Protein AF-A0A966WDG7-F1 (afdb_monomer)

Sequence (175 aa):
HDDSVSDNIDDYAPSAARRGRVWDRLAKFVGEGRDFVVLLAHDARIGAANDDNPPFVQFAWRDDLRLQIETQGDHYRDAPYSAHQHRLLRQMGFAAPFEAGDEFSNWTLFREGEACEPRSAARCMIDALWWVHNVNFHPRPFASSLGVAYWHYEWRVSSSRMSLEDRLRHRSLSN

Structure (mmCIF, N/CA/C/O backbone):
data_AF-A0A966WDG7-F1
#
_entry.id   AF-A0A966WDG7-F1
#
loop_
_atom_site.group_PDB
_atom_site.id
_atom_site.type_symbol
_atom_site.label_atom_id
_atom_site.label_alt_id
_atom_site.label_comp_id
_atom_site.label_asym_id
_atom_site.label_entity_id
_atom_site.label_seq_id
_atom_site.pdbx_PDB_ins_code
_atom_site.Cartn_x
_atom_site.Cartn_y
_atom_site.Cartn_z
_atom_site.occupancy
_atom_site.B_iso_or_equiv
_atom_site.auth_seq_id
_atom_site.auth_comp_id
_atom_site.auth_asym_id
_atom_site.auth_atom_id
_atom_site.pdbx_PDB_model_num
ATOM 1 N N . HIS A 1 1 ? -24.145 12.842 -13.790 1.00 30.23 1 HIS A N 1
ATOM 2 C CA . HIS A 1 1 ? -23.859 12.769 -12.347 1.00 30.23 1 HIS A CA 1
ATOM 3 C C . HIS A 1 1 ? -22.407 12.341 -12.263 1.00 30.23 1 HIS A C 1
ATOM 5 O O . HIS A 1 1 ? -22.112 11.251 -12.727 1.00 30.23 1 HIS A O 1
ATOM 11 N N . ASP A 1 2 ? -21.565 13.289 -11.850 1.00 32.81 2 ASP A N 1
ATOM 12 C CA . ASP A 1 2 ? -20.107 13.267 -11.655 1.00 32.81 2 ASP A CA 1
ATOM 13 C C . ASP A 1 2 ? -19.215 12.539 -12.668 1.00 32.81 2 ASP A C 1
ATOM 15 O O . ASP A 1 2 ? -18.860 11.373 -12.515 1.00 32.81 2 ASP A O 1
ATOM 19 N N . ASP A 1 3 ? -18.742 13.328 -13.637 1.00 35.03 3 ASP A N 1
ATOM 20 C CA . ASP A 1 3 ? -17.432 13.156 -14.260 1.00 35.03 3 ASP A CA 1
ATOM 21 C C . ASP A 1 3 ? -16.346 13.359 -13.189 1.00 35.03 3 ASP A C 1
ATOM 23 O O . ASP A 1 3 ? -15.956 14.486 -12.869 1.00 35.03 3 ASP A O 1
ATOM 27 N N . SER A 1 4 ? -15.844 12.271 -12.602 1.00 34.09 4 SER A N 1
ATOM 28 C CA . SER A 1 4 ? -14.642 12.332 -11.772 1.00 34.09 4 SER A CA 1
ATOM 29 C C . SER A 1 4 ? -13.425 12.523 -12.678 1.00 34.09 4 SER A C 1
ATOM 31 O O . SER A 1 4 ? -12.840 11.560 -13.177 1.00 34.09 4 SER A O 1
ATOM 33 N N . VAL A 1 5 ? -13.063 13.784 -12.907 1.00 37.00 5 VAL A N 1
ATOM 34 C CA . VAL A 1 5 ? -11.822 14.194 -13.571 1.00 37.00 5 VAL A CA 1
ATOM 35 C C . VAL A 1 5 ? -10.639 13.552 -12.837 1.00 37.00 5 VAL A C 1
ATOM 37 O O . VAL A 1 5 ? -10.320 13.900 -11.699 1.00 37.00 5 VAL A O 1
ATOM 40 N N . SER A 1 6 ? -10.004 12.570 -13.481 1.00 42.88 6 SER A N 1
ATOM 41 C CA . SER A 1 6 ? -8.755 11.971 -13.024 1.00 42.88 6 SER A CA 1
ATOM 42 C C . SER A 1 6 ? -7.620 12.970 -13.251 1.00 42.88 6 SER A C 1
ATOM 44 O O . SER A 1 6 ? -7.011 13.018 -14.322 1.00 42.88 6 SER A O 1
ATOM 46 N N . ASP A 1 7 ? -7.342 13.795 -12.250 1.00 39.53 7 ASP A N 1
ATOM 47 C CA . ASP A 1 7 ? -6.218 14.724 -12.295 1.00 39.53 7 ASP A CA 1
ATOM 48 C C . ASP A 1 7 ? -4.882 13.955 -12.198 1.00 39.53 7 ASP A C 1
ATOM 50 O O . ASP A 1 7 ? -4.388 13.625 -11.115 1.00 39.53 7 ASP A O 1
ATOM 54 N N . ASN A 1 8 ? -4.293 13.672 -13.368 1.00 49.72 8 ASN A N 1
ATOM 55 C CA . ASN A 1 8 ? -2.932 13.156 -13.596 1.00 49.72 8 ASN A CA 1
ATOM 56 C C . ASN A 1 8 ? -1.862 14.206 -13.206 1.00 49.72 8 ASN A C 1
ATOM 58 O O . ASN A 1 8 ? -1.057 14.650 -14.020 1.00 49.72 8 ASN A O 1
ATOM 62 N N . ILE A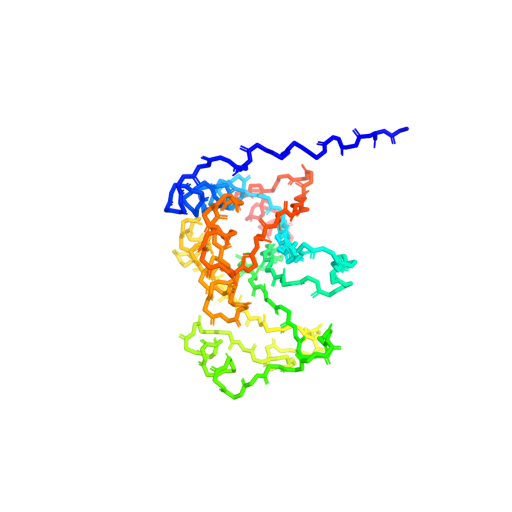 1 9 ? -1.829 14.630 -11.940 1.00 48.75 9 ILE A N 1
ATOM 63 C CA . ILE A 1 9 ? -0.884 15.658 -11.446 1.00 48.75 9 ILE A CA 1
ATOM 64 C C . ILE A 1 9 ? 0.565 15.120 -11.322 1.00 48.75 9 ILE A C 1
ATOM 66 O O . ILE A 1 9 ? 1.509 15.870 -11.077 1.00 48.75 9 ILE A O 1
ATOM 70 N N . ASP A 1 10 ? 0.790 13.820 -11.524 1.00 53.97 10 ASP A N 1
ATOM 71 C CA . ASP A 1 10 ? 2.050 13.156 -11.169 1.00 53.97 10 ASP A CA 1
ATOM 72 C C . ASP A 1 10 ? 3.072 12.959 -12.306 1.00 53.97 10 ASP A C 1
ATOM 74 O O . ASP A 1 10 ? 4.167 12.450 -12.044 1.00 53.97 10 ASP A O 1
ATOM 78 N N . ASP A 1 11 ? 2.773 13.392 -13.534 1.00 53.44 11 ASP A N 1
ATOM 79 C CA . ASP A 1 11 ? 3.501 12.969 -14.745 1.00 53.44 11 ASP A CA 1
ATOM 80 C C . ASP A 1 11 ? 4.952 13.493 -14.884 1.00 53.44 11 ASP A C 1
ATOM 82 O O . ASP A 1 11 ? 5.719 12.961 -15.692 1.00 53.44 11 ASP A O 1
ATOM 86 N N . TYR A 1 12 ? 5.379 14.476 -14.075 1.00 51.81 12 TYR A N 1
ATOM 87 C CA . TYR A 1 12 ? 6.640 15.210 -14.307 1.00 51.81 12 TYR A CA 1
ATOM 88 C C . TYR A 1 12 ? 7.676 15.217 -13.171 1.00 51.81 12 TYR A C 1
ATOM 90 O O . TYR A 1 12 ? 8.738 15.820 -13.324 1.00 51.81 12 TYR A O 1
ATOM 98 N N . ALA A 1 13 ? 7.441 14.561 -12.032 1.00 59.94 13 ALA A N 1
ATOM 99 C CA . ALA A 1 13 ? 8.398 14.654 -10.922 1.00 59.94 13 ALA A CA 1
ATOM 100 C C . ALA A 1 13 ? 9.503 13.584 -10.943 1.00 59.94 13 ALA A C 1
ATOM 102 O O . ALA A 1 13 ? 9.249 12.452 -11.358 1.00 59.94 13 ALA A O 1
ATOM 103 N N . PRO A 1 14 ? 10.695 13.876 -10.379 1.00 68.94 14 PRO A N 1
ATOM 104 C CA . PRO A 1 14 ? 11.721 12.867 -10.133 1.00 68.94 14 PRO A CA 1
ATOM 105 C C . PRO A 1 14 ? 11.174 11.675 -9.341 1.00 68.94 14 PRO A C 1
ATOM 107 O O . PRO A 1 14 ? 10.319 11.840 -8.470 1.00 68.94 14 PRO A O 1
ATOM 110 N N . SER A 1 15 ? 11.714 10.479 -9.585 1.00 76.12 15 SER A N 1
ATOM 111 C CA . SER A 1 15 ? 11.162 9.235 -9.030 1.00 76.12 15 SER A CA 1
ATOM 112 C C . SER A 1 15 ? 11.059 9.219 -7.499 1.00 76.12 15 SER A C 1
ATOM 114 O O . SER A 1 15 ? 10.043 8.792 -6.953 1.00 76.12 15 SER A O 1
ATOM 116 N N . ALA A 1 16 ? 12.068 9.750 -6.799 1.00 78.81 16 ALA A N 1
ATOM 117 C CA . ALA A 1 16 ? 12.044 9.862 -5.340 1.00 78.81 16 ALA A CA 1
ATOM 118 C C . ALA A 1 16 ? 10.946 10.820 -4.847 1.00 78.81 16 ALA A C 1
ATOM 120 O O . ALA A 1 16 ? 10.244 10.504 -3.891 1.00 78.81 16 ALA A O 1
ATOM 121 N N . ALA A 1 17 ? 10.757 11.953 -5.530 1.00 84.25 17 ALA A N 1
ATOM 122 C CA . ALA A 1 17 ? 9.718 12.924 -5.202 1.00 84.25 17 ALA A CA 1
ATOM 123 C C . ALA A 1 17 ? 8.315 12.376 -5.499 1.00 84.25 17 ALA A C 1
ATOM 125 O O . ALA A 1 17 ? 7.398 12.579 -4.708 1.00 84.25 17 ALA A O 1
ATOM 126 N N . ARG A 1 18 ? 8.149 11.639 -6.606 1.00 84.19 18 ARG A N 1
ATOM 127 C CA . ARG A 1 18 ? 6.886 10.972 -6.952 1.00 84.19 18 ARG A CA 1
ATOM 128 C C . ARG A 1 18 ? 6.520 9.917 -5.912 1.00 84.19 18 ARG A C 1
ATOM 130 O O . ARG A 1 18 ? 5.418 9.956 -5.375 1.00 84.19 18 ARG A O 1
ATOM 137 N N . ARG A 1 19 ? 7.467 9.047 -5.545 1.00 88.38 19 ARG A N 1
ATOM 138 C CA . ARG A 1 19 ? 7.278 8.080 -4.451 1.00 88.38 19 ARG A CA 1
ATOM 139 C C . ARG A 1 19 ? 6.946 8.777 -3.128 1.00 88.38 19 ARG A C 1
ATOM 141 O O . ARG A 1 19 ? 6.051 8.327 -2.422 1.00 88.38 19 ARG A O 1
ATOM 148 N N . GLY A 1 20 ? 7.635 9.879 -2.818 1.00 90.00 20 GLY A N 1
ATOM 149 C CA . GLY A 1 20 ? 7.367 10.706 -1.639 1.00 90.00 20 GLY A CA 1
ATO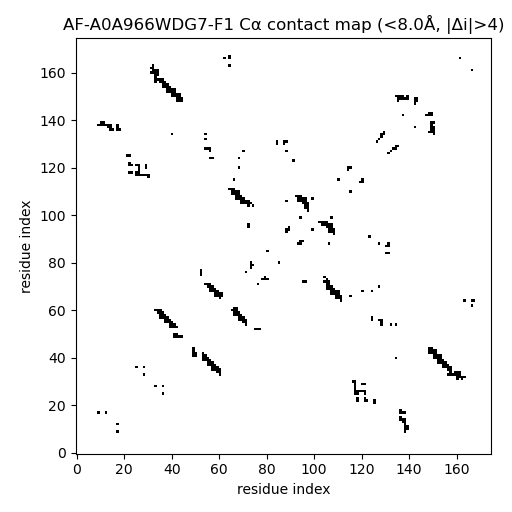M 150 C C . GLY A 1 20 ? 5.927 11.218 -1.595 1.00 90.00 20 GLY A C 1
ATOM 151 O O . GLY A 1 20 ? 5.263 11.047 -0.582 1.00 90.00 20 GLY A O 1
ATOM 152 N N . ARG A 1 21 ? 5.395 11.727 -2.713 1.00 91.12 21 ARG A N 1
ATOM 153 C CA . ARG A 1 21 ? 4.000 12.195 -2.784 1.00 91.12 21 ARG A CA 1
ATOM 154 C C . ARG A 1 21 ? 2.970 11.087 -2.593 1.00 91.12 21 ARG A C 1
ATOM 156 O O . ARG A 1 21 ? 1.996 11.304 -1.877 1.00 91.12 21 ARG A O 1
ATOM 163 N N . VAL A 1 22 ? 3.164 9.916 -3.207 1.00 92.50 22 VAL A N 1
ATOM 164 C CA . VAL A 1 22 ? 2.252 8.770 -3.009 1.00 92.50 22 VAL A CA 1
ATOM 165 C C . VAL A 1 22 ? 2.273 8.339 -1.540 1.00 92.50 22 VAL A C 1
ATOM 167 O O . VAL A 1 22 ? 1.217 8.129 -0.944 1.00 92.50 22 VAL A O 1
ATOM 170 N N . TRP A 1 23 ? 3.462 8.280 -0.933 1.00 94.50 23 TRP A N 1
ATOM 171 C CA . TRP A 1 23 ? 3.625 7.961 0.484 1.00 94.50 23 TRP A CA 1
ATOM 172 C C . TRP A 1 23 ? 2.947 8.986 1.403 1.00 94.50 23 TRP A C 1
ATOM 174 O O . TRP A 1 23 ? 2.138 8.600 2.246 1.00 94.50 23 TRP A O 1
ATOM 184 N N . ASP A 1 24 ? 3.206 10.281 1.206 1.00 95.12 24 ASP A N 1
ATOM 185 C CA . ASP A 1 24 ? 2.601 11.357 1.999 1.00 95.12 24 ASP A CA 1
ATOM 186 C C . ASP A 1 24 ? 1.071 11.368 1.859 1.00 95.12 24 ASP A C 1
ATOM 188 O O . ASP A 1 24 ? 0.353 11.596 2.834 1.00 95.12 24 ASP A O 1
ATOM 192 N N . ARG A 1 25 ? 0.548 11.070 0.662 1.00 95.12 25 ARG A N 1
ATOM 193 C CA . ARG A 1 25 ? -0.896 10.987 0.408 1.00 95.12 25 ARG A CA 1
ATOM 194 C C . ARG A 1 25 ? -1.545 9.803 1.126 1.00 95.12 25 ARG A C 1
ATOM 196 O O . ARG A 1 25 ? -2.603 9.981 1.726 1.00 95.12 25 ARG A O 1
ATOM 203 N N . LEU A 1 26 ? -0.914 8.628 1.113 1.00 94.56 26 LEU A N 1
ATOM 204 C CA . LEU A 1 26 ? -1.375 7.469 1.889 1.00 94.56 26 LEU A CA 1
ATOM 205 C C . LEU A 1 26 ? -1.373 7.770 3.389 1.00 94.56 26 LEU A C 1
ATOM 207 O O . LEU A 1 26 ? -2.384 7.559 4.057 1.00 94.56 26 LEU A O 1
ATOM 211 N N . ALA A 1 27 ? -0.271 8.327 3.902 1.00 94.88 27 ALA A N 1
ATOM 212 C CA . ALA A 1 27 ? -0.149 8.681 5.313 1.00 94.88 27 ALA A CA 1
ATOM 213 C C . ALA A 1 27 ? -1.216 9.708 5.715 1.00 94.88 27 ALA A C 1
ATOM 215 O O . ALA A 1 27 ? -1.852 9.575 6.758 1.00 94.88 27 ALA A O 1
ATOM 216 N N . LYS A 1 28 ? -1.490 10.695 4.856 1.00 93.81 28 LYS A N 1
ATOM 217 C CA . LYS A 1 28 ? -2.577 11.651 5.076 1.00 93.81 28 LYS A CA 1
ATOM 218 C C . LYS A 1 28 ? -3.928 10.952 5.235 1.00 93.81 28 LYS A C 1
ATOM 220 O O . LYS A 1 28 ? -4.650 11.274 6.170 1.00 93.81 28 LYS A O 1
ATOM 225 N N . PHE A 1 29 ? -4.283 10.006 4.365 1.00 92.62 29 PHE A N 1
ATOM 226 C CA . PHE A 1 29 ? -5.586 9.340 4.460 1.00 92.62 29 PHE A CA 1
ATOM 227 C C . PHE A 1 29 ? -5.738 8.469 5.709 1.00 92.62 29 PHE A C 1
ATOM 229 O O . PHE A 1 29 ? -6.812 8.467 6.309 1.00 92.62 29 PHE A O 1
ATOM 236 N N . VAL A 1 30 ? -4.673 7.786 6.135 1.00 90.56 30 VAL A N 1
ATOM 237 C CA . VAL A 1 30 ? -4.681 7.058 7.413 1.00 90.56 30 VAL A CA 1
ATOM 238 C C . VAL A 1 30 ? -4.849 8.042 8.576 1.00 90.56 30 VAL A C 1
ATOM 240 O O . VAL A 1 30 ? -5.719 7.847 9.422 1.00 90.56 30 VAL A O 1
ATOM 243 N N . GLY A 1 31 ? -4.084 9.140 8.584 1.00 89.62 31 GLY A N 1
ATOM 244 C CA . GLY A 1 31 ? -4.157 10.173 9.625 1.00 89.62 31 GLY A CA 1
ATOM 245 C C . GLY A 1 31 ? -5.492 10.928 9.681 1.00 89.62 31 GLY A C 1
ATOM 246 O O . GLY A 1 31 ? -5.896 11.371 10.750 1.00 89.62 31 GLY A O 1
ATOM 247 N N . GLU A 1 32 ? -6.204 11.045 8.557 1.00 88.69 32 GLU A N 1
ATOM 248 C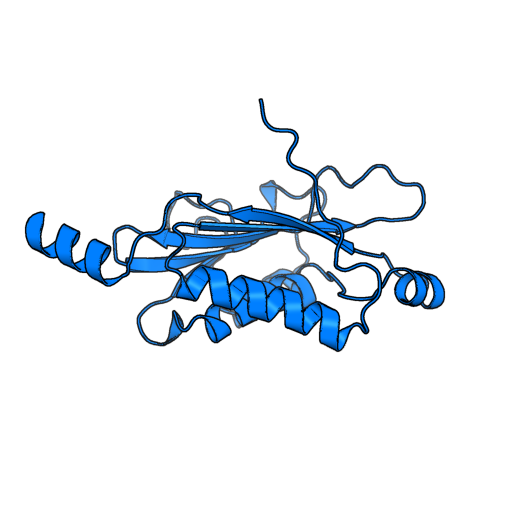 CA . GLU A 1 32 ? -7.567 11.597 8.491 1.00 88.69 32 GLU A CA 1
ATOM 249 C C . GLU A 1 32 ? -8.645 10.640 9.038 1.00 88.69 32 GLU A C 1
ATOM 251 O O . GLU A 1 32 ? -9.802 11.050 9.147 1.00 88.69 32 GLU A O 1
ATOM 256 N N . GLY A 1 33 ? -8.309 9.379 9.336 1.00 86.50 33 GLY A N 1
ATOM 257 C CA . GLY A 1 33 ? -9.284 8.372 9.761 1.00 86.50 33 GLY A CA 1
ATOM 258 C C . GLY A 1 33 ? -10.232 7.946 8.637 1.00 86.50 33 GLY A C 1
ATOM 259 O O . GLY A 1 33 ? -11.424 7.759 8.867 1.00 86.50 33 GLY A O 1
ATOM 260 N N . ARG A 1 34 ? -9.745 7.843 7.391 1.00 90.06 34 ARG A N 1
ATOM 261 C CA . ARG A 1 34 ? -10.536 7.258 6.292 1.00 90.06 34 ARG A CA 1
ATOM 262 C C . ARG A 1 34 ? -10.807 5.791 6.581 1.00 90.06 34 ARG A C 1
ATOM 264 O O . ARG A 1 34 ? -9.883 5.087 6.963 1.00 90.06 34 ARG A O 1
ATOM 271 N N . ASP A 1 35 ? -12.033 5.330 6.362 1.00 88.81 35 ASP A N 1
ATOM 272 C CA . ASP A 1 35 ? -12.414 3.936 6.614 1.00 88.81 35 ASP A CA 1
ATOM 273 C C . ASP A 1 35 ? -11.642 2.965 5.729 1.00 88.81 35 ASP A C 1
ATOM 275 O O . ASP A 1 35 ? -11.257 1.895 6.196 1.00 88.81 35 ASP A O 1
ATOM 279 N N . PHE A 1 36 ? -11.384 3.360 4.479 1.00 92.31 36 PHE A N 1
ATOM 280 C CA . PHE A 1 36 ? -10.516 2.618 3.577 1.00 92.31 36 PHE A CA 1
ATOM 281 C C . PHE A 1 36 ? -9.831 3.517 2.546 1.00 92.31 36 PHE A C 1
ATOM 283 O O . PHE A 1 36 ? -10.331 4.586 2.167 1.00 92.31 36 PHE A O 1
ATOM 290 N N . VAL A 1 37 ? -8.705 3.018 2.036 1.00 95.25 37 VAL A N 1
ATOM 291 C CA . VAL A 1 37 ? -8.074 3.481 0.796 1.00 95.25 37 VAL A CA 1
ATOM 292 C C . VAL A 1 37 ? -7.613 2.280 -0.003 1.00 95.25 37 VAL A C 1
ATOM 294 O O . VAL A 1 37 ? -6.897 1.431 0.514 1.00 95.25 37 VAL A O 1
ATOM 297 N N . VAL A 1 38 ? -7.951 2.283 -1.283 1.00 95.88 38 VAL A N 1
ATOM 298 C CA . VAL A 1 38 ? -7.465 1.372 -2.316 1.00 95.88 38 VAL A CA 1
ATOM 299 C C . VAL A 1 38 ? -6.578 2.177 -3.258 1.00 95.88 38 VAL A C 1
ATOM 301 O O . VAL A 1 38 ? -7.007 3.202 -3.797 1.00 95.88 38 VAL A O 1
ATOM 304 N N . LEU A 1 39 ? -5.350 1.710 -3.459 1.00 95.69 39 LEU A N 1
ATOM 305 C CA . LEU A 1 39 ? -4.431 2.212 -4.472 1.00 95.69 39 LEU A CA 1
ATOM 306 C C . LEU A 1 39 ? -4.207 1.117 -5.514 1.00 95.69 39 LEU A C 1
ATOM 308 O O . LEU A 1 39 ? -3.672 0.050 -5.204 1.00 95.69 39 LEU A O 1
ATOM 312 N N . LEU A 1 40 ? -4.611 1.412 -6.744 1.00 93.50 40 LEU A N 1
ATOM 313 C CA . LEU A 1 40 ? -4.387 0.580 -7.919 1.00 93.50 40 LEU A CA 1
ATOM 314 C C . LEU A 1 40 ? -3.262 1.210 -8.737 1.00 93.50 40 LEU A C 1
ATOM 316 O O . LEU A 1 40 ? -3.273 2.418 -8.987 1.00 93.50 40 LEU A O 1
ATOM 320 N N . ALA A 1 41 ? -2.285 0.408 -9.135 1.00 91.44 41 ALA A N 1
ATOM 321 C CA . ALA A 1 41 ? -1.196 0.825 -10.000 1.00 91.44 41 ALA A CA 1
ATOM 322 C C . ALA A 1 41 ? -1.334 0.108 -11.342 1.00 91.44 41 ALA A C 1
ATOM 324 O O . ALA A 1 41 ? -1.349 -1.114 -11.396 1.00 91.44 41 ALA A O 1
ATOM 325 N N . HIS A 1 42 ? -1.419 0.877 -12.420 1.00 88.88 42 HIS A N 1
ATOM 326 C CA . HIS A 1 42 ? -1.622 0.380 -13.778 1.00 88.88 42 HIS A CA 1
ATOM 327 C C . HIS A 1 42 ? -0.321 0.497 -14.572 1.00 88.88 42 HIS A C 1
ATOM 329 O O . HIS A 1 42 ? 0.255 1.588 -14.635 1.00 88.88 42 HIS A O 1
ATOM 335 N N . ASP A 1 43 ? 0.138 -0.607 -15.166 1.00 85.50 43 ASP A N 1
ATOM 336 C CA . ASP A 1 43 ? 1.284 -0.619 -16.085 1.00 85.50 43 ASP A CA 1
ATOM 337 C C . ASP A 1 43 ? 0.848 -0.013 -17.429 1.00 85.50 43 ASP A C 1
ATOM 339 O O . ASP A 1 43 ? 0.119 -0.635 -18.201 1.00 85.50 43 ASP A O 1
ATOM 343 N N . ALA A 1 44 ? 1.299 1.207 -17.728 1.00 75.12 44 ALA A N 1
ATOM 344 C CA . ALA A 1 44 ? 1.150 1.807 -19.047 1.00 75.12 44 ALA A CA 1
ATOM 345 C C . ALA A 1 44 ? 2.345 1.432 -19.925 1.00 75.12 44 ALA A C 1
ATOM 347 O O . ALA A 1 44 ? 3.259 2.232 -20.175 1.00 75.12 44 ALA A O 1
ATOM 348 N N . ARG A 1 45 ? 2.320 0.207 -20.453 1.00 68.12 45 ARG A N 1
ATOM 349 C CA . ARG A 1 45 ? 3.155 -0.140 -21.608 1.00 68.12 45 ARG A CA 1
ATOM 350 C C . ARG A 1 45 ? 2.644 0.628 -22.817 1.00 68.12 45 ARG A C 1
ATOM 352 O O . ARG A 1 45 ? 1.450 0.647 -23.104 1.00 68.12 45 ARG A O 1
ATOM 359 N N . ILE A 1 46 ? 3.554 1.249 -23.561 1.00 50.47 46 ILE A N 1
ATOM 360 C CA . ILE A 1 46 ? 3.213 1.930 -24.812 1.00 50.47 46 ILE A CA 1
ATOM 361 C C . ILE A 1 46 ? 2.669 0.875 -25.794 1.00 50.47 46 ILE A C 1
ATOM 363 O O . ILE A 1 46 ? 3.442 0.093 -26.340 1.00 50.47 46 ILE A O 1
ATOM 367 N N . GLY A 1 47 ? 1.348 0.851 -26.002 1.00 46.66 47 GLY A N 1
ATOM 368 C CA . GLY A 1 47 ? 0.680 0.011 -27.006 1.00 46.66 47 GLY A CA 1
ATOM 369 C C . GLY A 1 47 ? -0.012 -1.264 -26.505 1.00 46.66 47 GLY A C 1
ATOM 370 O O . GLY A 1 47 ? -0.519 -2.007 -27.342 1.00 46.66 47 GLY A O 1
ATOM 371 N N . ALA A 1 48 ? -0.075 -1.525 -25.196 1.00 50.66 48 ALA A N 1
ATOM 372 C CA . ALA A 1 48 ? -0.933 -2.578 -24.643 1.00 50.66 48 ALA A CA 1
ATOM 373 C C . ALA A 1 48 ? -2.213 -1.954 -24.069 1.00 50.66 48 ALA A C 1
ATOM 375 O O . ALA A 1 48 ? -2.159 -0.862 -23.502 1.00 50.66 48 ALA A O 1
ATOM 376 N N . ALA A 1 49 ? -3.359 -2.627 -24.225 1.00 50.19 49 ALA A N 1
ATOM 377 C CA . ALA A 1 49 ? -4.528 -2.314 -23.409 1.00 50.19 49 ALA A CA 1
ATOM 378 C C . ALA A 1 49 ? -4.102 -2.402 -21.939 1.00 50.19 49 ALA A C 1
ATOM 380 O O . ALA A 1 49 ? -3.309 -3.285 -21.603 1.00 50.19 49 ALA A O 1
ATOM 381 N N . ASN A 1 50 ? -4.554 -1.454 -21.111 1.00 55.84 50 ASN A N 1
ATOM 382 C CA . ASN A 1 50 ? -4.311 -1.494 -19.671 1.00 55.84 50 ASN A CA 1
ATOM 383 C C . ASN A 1 50 ? -4.573 -2.920 -19.183 1.00 55.84 50 ASN A C 1
ATOM 385 O O . ASN A 1 50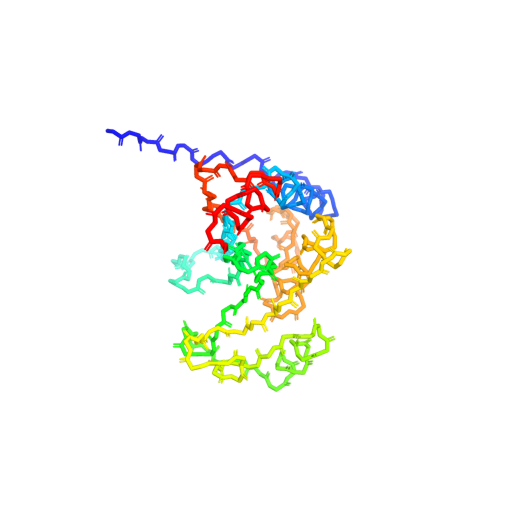 ? -5.603 -3.489 -19.534 1.00 55.84 50 ASN A O 1
ATOM 389 N N . ASP A 1 51 ? -3.616 -3.494 -18.457 1.00 60.22 51 ASP A N 1
ATOM 390 C CA . ASP A 1 51 ? -3.787 -4.809 -17.852 1.00 60.22 51 ASP A CA 1
ATOM 391 C C . ASP A 1 51 ? -5.102 -4.793 -17.055 1.00 60.22 51 ASP A C 1
ATOM 393 O O . ASP A 1 51 ? -5.293 -3.909 -16.212 1.00 60.22 51 ASP A O 1
ATOM 397 N N . ASP A 1 52 ? -6.018 -5.725 -17.341 1.00 68.12 52 ASP A N 1
ATOM 398 C CA . ASP A 1 52 ? -7.300 -5.836 -16.624 1.00 68.12 52 ASP A CA 1
ATOM 399 C C . ASP A 1 52 ? -7.073 -6.162 -15.134 1.00 68.12 52 ASP A C 1
ATOM 401 O O . ASP A 1 52 ? -7.998 -6.116 -14.316 1.00 68.12 52 ASP A O 1
ATOM 405 N N . ASN A 1 53 ? -5.823 -6.460 -14.772 1.00 77.38 53 ASN A N 1
ATOM 406 C CA . ASN A 1 53 ? -5.409 -6.950 -13.483 1.00 77.38 53 ASN A CA 1
ATOM 407 C C . ASN A 1 53 ? -4.316 -6.083 -12.814 1.00 77.38 53 ASN A C 1
ATOM 409 O O . ASN A 1 53 ? -3.160 -6.504 -12.679 1.00 77.38 53 ASN A O 1
ATOM 413 N N . PRO A 1 54 ? -4.638 -4.849 -12.379 1.00 87.56 54 PRO A N 1
ATOM 414 C CA . PRO A 1 54 ? -3.644 -3.936 -11.827 1.00 87.56 54 PRO A CA 1
ATOM 415 C C . PRO A 1 54 ? -3.100 -4.410 -10.469 1.00 87.56 54 PRO A C 1
ATOM 417 O O . PRO A 1 54 ? -3.874 -4.809 -9.591 1.00 87.56 54 PRO A O 1
ATOM 420 N N . PRO A 1 55 ? -1.786 -4.257 -10.213 1.00 91.69 55 PRO A N 1
ATOM 421 C CA . PRO A 1 55 ? -1.239 -4.275 -8.869 1.00 91.69 55 PRO A CA 1
ATOM 422 C C . PRO A 1 55 ? -2.008 -3.393 -7.898 1.00 91.69 55 PRO A C 1
ATOM 424 O O . PRO A 1 55 ? -2.331 -2.236 -8.169 1.00 91.69 55 PRO A O 1
ATOM 427 N N . PHE A 1 56 ? -2.254 -3.948 -6.722 1.00 92.31 56 PHE A N 1
ATOM 428 C CA . PHE A 1 56 ? -3.197 -3.387 -5.777 1.00 92.31 56 PHE A CA 1
ATOM 429 C C . PHE A 1 56 ? -2.690 -3.495 -4.340 1.00 92.31 56 PHE A C 1
ATOM 431 O O . PHE A 1 56 ? -2.194 -4.543 -3.908 1.00 92.31 56 PHE A O 1
ATOM 438 N N . VAL A 1 57 ? -2.881 -2.415 -3.584 1.00 96.69 57 VAL A N 1
ATOM 439 C CA . VAL A 1 57 ? -2.774 -2.388 -2.121 1.00 96.69 57 VAL A CA 1
ATOM 440 C C . VAL A 1 57 ? -3.942 -1.609 -1.522 1.00 96.69 57 VAL A C 1
ATOM 442 O O . VAL A 1 57 ? -4.355 -0.583 -2.068 1.00 96.69 57 VAL A O 1
ATOM 445 N N . GLN A 1 58 ? -4.441 -2.049 -0.369 1.00 95.62 58 GLN A N 1
ATOM 446 C CA . GLN A 1 58 ? -5.413 -1.288 0.416 1.00 95.62 58 GLN A CA 1
ATOM 447 C C . GLN A 1 58 ? -5.090 -1.258 1.896 1.00 95.62 58 GLN A C 1
ATOM 449 O O . GLN A 1 58 ? -4.376 -2.120 2.407 1.00 95.62 58 GLN A O 1
ATOM 454 N N . PHE A 1 59 ? -5.688 -0.290 2.583 1.00 95.00 59 PHE A N 1
ATOM 455 C CA . PHE A 1 59 ? -5.961 -0.416 4.003 1.00 95.00 59 PHE A CA 1
ATOM 456 C C . PHE A 1 59 ? -7.456 -0.245 4.276 1.00 95.00 59 PHE A C 1
ATOM 458 O O . PHE A 1 59 ? -8.137 0.495 3.563 1.00 95.00 59 PHE A O 1
ATOM 465 N N . ALA A 1 60 ? -7.929 -0.881 5.342 1.00 92.81 60 ALA A N 1
ATOM 466 C CA . ALA A 1 60 ? -9.249 -0.682 5.914 1.00 92.81 60 ALA A CA 1
ATOM 467 C C . ALA A 1 60 ? -9.177 -0.741 7.444 1.00 92.81 60 ALA A C 1
ATOM 469 O O . ALA A 1 60 ? -8.444 -1.550 8.018 1.00 92.81 60 ALA A O 1
ATOM 470 N N . TRP A 1 61 ? -9.943 0.107 8.123 1.00 89.56 61 TRP A N 1
ATOM 471 C CA . TRP A 1 61 ? -10.093 0.008 9.571 1.00 89.56 61 TRP A CA 1
ATOM 472 C C . TRP A 1 61 ? -11.209 -0.960 9.935 1.00 89.56 61 TRP A C 1
ATOM 474 O O . TRP A 1 61 ? -12.368 -0.756 9.559 1.00 89.56 61 TRP A O 1
ATOM 484 N N . ARG A 1 62 ? -10.885 -1.951 10.759 1.00 87.06 62 ARG A N 1
ATOM 485 C CA . ARG A 1 62 ? -11.861 -2.895 11.295 1.00 87.06 62 ARG A CA 1
ATOM 486 C C . ARG A 1 62 ? -12.644 -2.338 12.480 1.00 87.06 62 ARG A C 1
ATOM 488 O O . ARG A 1 62 ? -12.226 -1.385 13.142 1.00 87.06 62 ARG A O 1
ATOM 495 N N . ASP A 1 63 ? -13.771 -2.981 12.764 1.00 81.62 63 ASP A N 1
ATOM 496 C CA . ASP A 1 63 ? -14.650 -2.643 13.892 1.00 81.62 63 ASP A CA 1
ATOM 497 C C . ASP A 1 63 ? -13.953 -2.811 15.251 1.00 81.62 6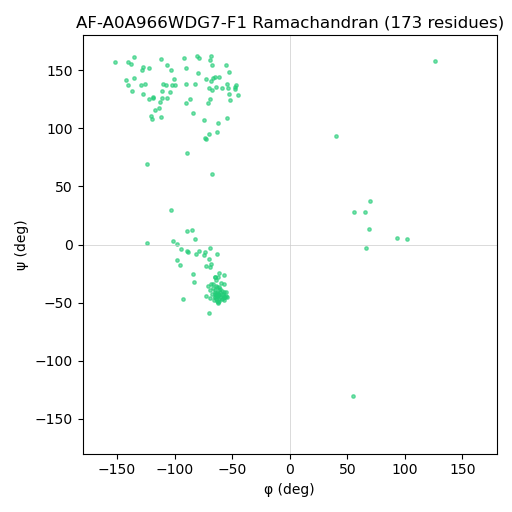3 ASP A C 1
ATOM 499 O O . ASP A 1 63 ? -14.243 -2.098 16.208 1.00 81.62 63 ASP A O 1
ATOM 503 N N . ASP A 1 64 ? -12.973 -3.713 15.329 1.00 82.12 64 ASP A N 1
ATOM 504 C CA . ASP A 1 64 ? -12.140 -3.953 16.511 1.00 82.12 64 ASP A CA 1
ATOM 505 C C . ASP A 1 64 ? -10.928 -3.007 16.620 1.00 82.12 64 ASP A C 1
ATOM 507 O O . ASP A 1 64 ? -10.067 -3.213 17.475 1.00 82.12 64 ASP A O 1
ATOM 511 N N . LEU A 1 65 ? -10.896 -1.941 15.808 1.00 79.12 65 LEU A N 1
ATOM 512 C CA . LEU A 1 65 ? -9.859 -0.898 15.759 1.00 79.12 65 LEU A CA 1
ATOM 513 C C . LEU A 1 65 ? -8.503 -1.355 15.222 1.00 79.12 65 LEU A C 1
ATOM 515 O O . LEU A 1 65 ? -7.518 -0.625 15.344 1.00 79.12 65 LEU A O 1
ATOM 519 N N . ARG A 1 66 ? -8.436 -2.532 14.603 1.00 89.44 66 ARG A N 1
ATOM 520 C CA . ARG A 1 66 ? -7.225 -2.977 13.915 1.00 89.44 66 ARG A CA 1
ATOM 521 C C . ARG A 1 66 ? -7.171 -2.377 12.518 1.00 89.44 66 ARG A C 1
ATOM 523 O O . ARG A 1 66 ? -8.178 -2.337 11.804 1.00 89.44 66 ARG A O 1
ATOM 530 N N . LEU A 1 67 ? -5.987 -1.931 12.114 1.00 92.31 67 LEU A N 1
ATOM 531 C CA . LEU A 1 67 ? -5.738 -1.523 10.738 1.00 92.31 67 LEU A CA 1
ATOM 532 C C . LEU A 1 67 ? -5.401 -2.771 9.920 1.00 92.31 67 LEU A C 1
ATOM 534 O O . LEU A 1 67 ? -4.365 -3.403 10.134 1.00 92.31 67 LEU A O 1
ATOM 538 N N . GLN A 1 68 ? -6.280 -3.121 8.992 1.00 94.25 68 GLN A N 1
ATOM 539 C CA . GLN A 1 68 ? -6.082 -4.196 8.030 1.00 94.25 68 GLN A CA 1
ATOM 540 C C . GLN A 1 68 ? -5.412 -3.617 6.787 1.00 94.25 68 GLN A C 1
ATOM 542 O O . GLN A 1 68 ? -5.947 -2.701 6.172 1.00 94.25 68 GLN A O 1
ATOM 547 N N . ILE A 1 69 ? -4.241 -4.130 6.421 1.00 96.25 69 ILE A N 1
ATOM 548 C CA . ILE A 1 69 ? -3.561 -3.824 5.162 1.00 96.25 69 ILE A CA 1
ATOM 549 C C . ILE A 1 69 ? -3.607 -5.078 4.305 1.00 96.25 69 ILE A C 1
ATOM 551 O O . ILE A 1 69 ? -3.250 -6.162 4.764 1.00 96.25 69 ILE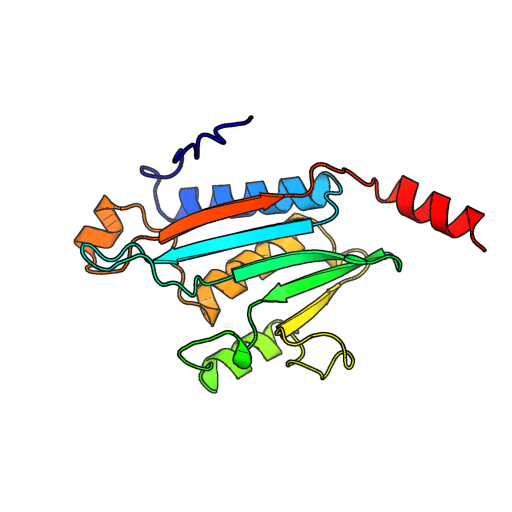 A O 1
ATOM 555 N N . GLU A 1 70 ? -4.001 -4.924 3.051 1.00 95.44 70 GLU A N 1
ATOM 556 C CA . GLU A 1 70 ? -4.064 -6.028 2.107 1.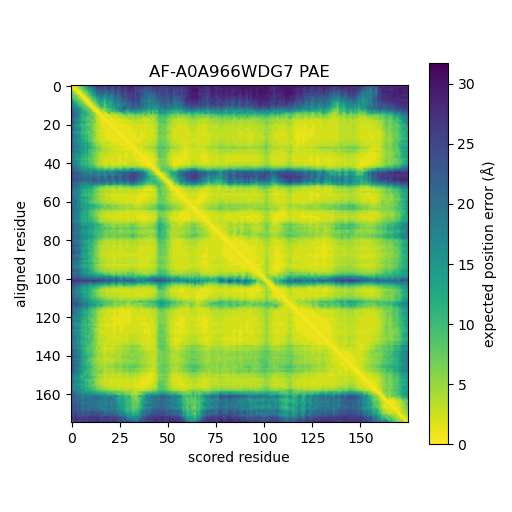00 95.44 70 GLU A CA 1
ATOM 557 C C . GLU A 1 70 ? -3.316 -5.714 0.827 1.00 95.44 70 GLU A C 1
ATOM 559 O O . GLU A 1 70 ? -3.207 -4.566 0.384 1.00 95.44 70 GLU A O 1
ATOM 564 N N . THR A 1 71 ? -2.854 -6.782 0.197 1.00 95.00 71 THR A N 1
ATOM 565 C CA . THR A 1 71 ? -2.429 -6.762 -1.189 1.00 95.00 71 THR A CA 1
ATOM 566 C C . THR A 1 71 ? -2.934 -8.007 -1.899 1.00 95.00 71 THR A C 1
ATOM 568 O O . THR A 1 71 ? -3.240 -9.022 -1.273 1.00 95.00 71 THR A O 1
ATOM 571 N N . GLN A 1 72 ? -3.073 -7.896 -3.214 1.00 90.06 72 GLN A N 1
ATOM 572 C CA . GLN A 1 72 ? -3.753 -8.872 -4.052 1.00 90.06 72 GLN A CA 1
ATOM 573 C C . GLN A 1 72 ? -3.325 -10.326 -3.777 1.00 90.06 72 GLN A C 1
ATOM 575 O O . GLN A 1 72 ? -2.131 -10.613 -3.677 1.00 90.06 72 GLN A O 1
ATOM 580 N N . GLY A 1 73 ? -4.298 -11.234 -3.666 1.00 87.31 73 GLY A N 1
ATOM 581 C CA . GLY A 1 73 ? -4.092 -12.686 -3.588 1.00 87.31 73 GLY A CA 1
ATOM 582 C C . GLY A 1 73 ? -3.814 -13.349 -4.939 1.00 87.31 73 GLY A C 1
ATOM 583 O O . GLY A 1 73 ? -4.146 -12.798 -5.985 1.00 87.31 73 GLY A O 1
ATOM 584 N N . ASP A 1 74 ? -3.235 -14.554 -4.916 1.00 86.56 74 ASP A N 1
ATOM 585 C CA . ASP A 1 74 ? -2.856 -15.308 -6.124 1.00 86.56 74 ASP A CA 1
ATOM 586 C C . ASP A 1 74 ? -4.043 -15.624 -7.045 1.00 86.56 74 ASP A C 1
ATOM 588 O O . ASP A 1 74 ? -3.895 -15.644 -8.261 1.00 86.56 74 ASP A O 1
ATOM 592 N N . HIS A 1 75 ? -5.231 -15.838 -6.484 1.00 83.44 75 HIS A N 1
ATOM 593 C CA . HIS A 1 75 ? -6.441 -16.209 -7.223 1.00 83.44 75 HIS A CA 1
ATOM 594 C C . HIS A 1 75 ? -7.049 -15.061 -8.037 1.00 83.44 75 HIS A C 1
ATOM 596 O O . HIS A 1 75 ? -7.838 -15.321 -8.940 1.00 83.44 75 HIS A O 1
ATOM 602 N N . TYR A 1 76 ? -6.704 -13.808 -7.728 1.00 81.81 76 TYR A N 1
ATOM 603 C CA . TYR A 1 76 ? -7.094 -12.658 -8.544 1.00 81.81 76 TYR A CA 1
ATOM 604 C C . TYR A 1 76 ? -6.087 -12.377 -9.655 1.00 81.81 76 TYR A C 1
ATOM 606 O O . TYR A 1 76 ? -6.339 -11.473 -10.440 1.00 81.81 76 TYR A O 1
ATOM 614 N N . ARG A 1 77 ? -4.945 -13.078 -9.702 1.00 82.94 77 ARG A N 1
ATOM 615 C CA . ARG A 1 77 ? -3.841 -12.785 -10.619 1.00 82.94 77 ARG A CA 1
ATOM 616 C C . ARG A 1 77 ? -3.860 -13.701 -11.833 1.00 82.94 77 ARG A C 1
ATOM 618 O O . ARG A 1 77 ? -3.958 -14.916 -11.696 1.00 82.94 77 ARG A O 1
ATOM 625 N N . ASP A 1 78 ? -3.615 -13.120 -12.999 1.00 83.00 78 ASP A N 1
ATOM 626 C CA . ASP A 1 78 ? -3.405 -13.874 -14.241 1.00 83.00 78 ASP A CA 1
ATOM 627 C C . ASP A 1 78 ? -2.137 -14.734 -14.138 1.00 83.00 78 ASP A C 1
ATOM 629 O O . ASP A 1 78 ? -2.075 -15.862 -14.627 1.00 83.00 78 ASP A O 1
ATOM 633 N N . ALA A 1 79 ? -1.127 -14.197 -13.445 1.00 84.12 79 ALA A N 1
ATOM 634 C CA . ALA A 1 79 ? 0.096 -14.886 -13.070 1.00 84.12 79 ALA A CA 1
ATOM 635 C C . ALA A 1 79 ? 0.244 -14.891 -11.534 1.00 84.12 79 ALA A C 1
ATOM 637 O O . ALA A 1 79 ? 0.505 -13.829 -10.942 1.00 84.12 79 ALA A O 1
ATOM 638 N N . PRO A 1 80 ? 0.115 -16.065 -10.884 1.00 89.06 80 PRO A N 1
ATOM 639 C CA . PRO A 1 80 ? 0.362 -16.217 -9.453 1.00 89.06 80 PRO A CA 1
ATOM 640 C C . PRO A 1 80 ? 1.757 -15.731 -9.047 1.00 89.06 80 PRO A C 1
ATOM 642 O O . PRO A 1 80 ? 2.701 -15.737 -9.845 1.00 89.06 80 PRO A O 1
ATOM 645 N N . TYR A 1 81 ? 1.908 -15.326 -7.789 1.00 92.56 81 TYR A N 1
ATOM 646 C CA . TYR A 1 81 ? 3.188 -14.907 -7.244 1.00 92.56 81 TYR A CA 1
ATOM 647 C C . TYR A 1 81 ? 4.226 -16.027 -7.272 1.00 92.56 81 TYR A C 1
ATOM 649 O O . TYR A 1 81 ? 3.972 -17.201 -7.003 1.00 92.56 81 TYR A O 1
ATOM 657 N N . SER A 1 82 ? 5.461 -15.616 -7.525 1.00 94.19 82 SER A N 1
ATOM 658 C CA . SER A 1 82 ? 6.635 -16.456 -7.354 1.00 94.19 82 SER A CA 1
ATOM 659 C C . SER A 1 82 ? 6.916 -16.744 -5.875 1.00 94.19 82 SER A C 1
ATOM 661 O O . SER A 1 82 ? 6.602 -15.955 -4.981 1.00 94.19 82 SER A O 1
ATOM 663 N N . ALA A 1 83 ? 7.671 -17.815 -5.614 1.00 95.94 83 ALA A N 1
ATOM 664 C CA . ALA A 1 83 ? 8.151 -18.132 -4.268 1.00 95.94 83 ALA A CA 1
ATOM 665 C C . ALA A 1 83 ? 8.979 -16.994 -3.634 1.00 95.94 83 ALA A C 1
ATOM 667 O O . ALA A 1 83 ? 9.064 -16.892 -2.411 1.00 95.94 83 ALA A O 1
ATOM 668 N N . HIS A 1 84 ? 9.622 -16.143 -4.442 1.00 96.19 84 HIS A N 1
ATOM 669 C CA . HIS A 1 84 ? 10.329 -14.969 -3.931 1.00 96.19 84 HIS A CA 1
ATOM 670 C C . HIS A 1 84 ? 9.362 -13.911 -3.391 1.00 96.19 84 HIS A C 1
ATOM 672 O O . HIS A 1 84 ? 9.565 -13.431 -2.278 1.00 96.19 84 HIS A O 1
ATOM 678 N N . GLN A 1 85 ? 8.298 -13.608 -4.135 1.00 95.88 85 GLN A N 1
ATOM 679 C CA . GLN A 1 85 ? 7.254 -12.670 -3.715 1.00 95.88 85 GLN A CA 1
ATOM 680 C C . GLN A 1 85 ? 6.536 -13.159 -2.453 1.00 95.88 85 GLN A C 1
ATOM 682 O O . GLN A 1 85 ? 6.377 -12.383 -1.514 1.00 95.88 85 GLN A O 1
ATOM 687 N N . HIS A 1 86 ? 6.217 -14.456 -2.363 1.00 96.12 86 HIS A N 1
ATOM 688 C CA . HIS A 1 86 ? 5.686 -15.047 -1.126 1.00 96.12 86 HIS A CA 1
ATOM 689 C C . HIS A 1 86 ? 6.625 -14.826 0.069 1.00 96.12 86 HIS A C 1
ATOM 691 O O . HIS A 1 86 ? 6.175 -14.424 1.139 1.00 96.12 86 HIS A O 1
ATOM 697 N N . ARG A 1 87 ? 7.941 -15.036 -0.097 1.00 96.88 87 ARG A N 1
ATOM 698 C CA . ARG A 1 87 ? 8.918 -14.779 0.979 1.00 96.88 87 ARG A CA 1
ATOM 699 C C . ARG A 1 87 ? 8.949 -13.312 1.401 1.00 96.88 87 ARG A C 1
ATOM 701 O O . ARG A 1 87 ? 8.999 -13.048 2.598 1.00 96.88 87 ARG A O 1
ATOM 708 N N . LEU A 1 88 ? 8.914 -12.379 0.448 1.00 97.19 88 LEU A N 1
ATOM 709 C CA . LEU A 1 88 ? 8.880 -10.944 0.746 1.00 97.19 88 LEU A CA 1
ATOM 710 C C . LEU A 1 88 ? 7.626 -10.576 1.546 1.00 97.19 88 LEU A C 1
ATOM 712 O O . LEU A 1 88 ? 7.737 -9.940 2.590 1.00 97.19 88 LEU A O 1
ATOM 716 N N . LEU A 1 89 ? 6.452 -11.049 1.120 1.00 96.62 89 LEU A N 1
ATOM 717 C CA . LEU A 1 89 ? 5.186 -10.815 1.822 1.00 96.62 89 LEU A CA 1
ATOM 718 C C . LEU A 1 89 ? 5.239 -11.314 3.271 1.00 96.62 89 LEU A C 1
ATOM 720 O O . LEU A 1 89 ? 4.901 -10.572 4.194 1.00 96.62 89 LEU A O 1
ATOM 724 N N . ARG A 1 90 ? 5.766 -12.524 3.490 1.00 96.44 90 ARG A N 1
ATOM 725 C CA . ARG A 1 90 ? 5.973 -13.076 4.839 1.00 96.44 90 ARG A CA 1
ATOM 726 C C . ARG A 1 90 ? 6.925 -12.237 5.685 1.00 96.44 90 ARG A C 1
ATOM 728 O O . ARG A 1 90 ? 6.636 -11.987 6.849 1.00 96.44 90 ARG A O 1
ATOM 735 N N . GLN A 1 91 ? 8.039 -11.782 5.114 1.00 96.38 91 GLN A N 1
ATOM 736 C CA . GLN A 1 91 ? 9.007 -10.926 5.815 1.00 96.38 91 GLN A CA 1
ATOM 737 C C . GLN A 1 91 ? 8.416 -9.568 6.202 1.00 96.38 91 GLN A C 1
ATOM 739 O O . GLN A 1 91 ? 8.794 -9.000 7.223 1.00 96.38 91 GLN A O 1
ATOM 744 N N . MET A 1 92 ? 7.468 -9.065 5.413 1.00 94.56 92 MET A N 1
ATOM 745 C CA . MET A 1 92 ? 6.713 -7.848 5.714 1.00 94.56 92 MET A CA 1
ATOM 746 C C . MET A 1 92 ? 5.583 -8.072 6.735 1.00 94.56 92 MET A C 1
ATOM 748 O O . MET A 1 92 ? 4.953 -7.104 7.160 1.00 94.56 92 MET A O 1
ATOM 752 N N . GLY A 1 93 ? 5.339 -9.323 7.140 1.00 94.81 93 GLY A N 1
ATOM 753 C CA . GLY A 1 93 ? 4.337 -9.710 8.133 1.00 94.81 93 GLY A CA 1
ATOM 754 C C . GLY A 1 93 ? 2.970 -10.088 7.560 1.00 94.81 93 GLY A C 1
ATOM 755 O O . GLY A 1 93 ? 2.050 -10.328 8.336 1.00 94.81 93 GLY A O 1
ATOM 756 N N . PHE A 1 94 ? 2.810 -10.156 6.235 1.00 95.69 94 PHE A N 1
ATOM 757 C CA . PHE A 1 94 ? 1.549 -10.601 5.643 1.00 95.69 94 PHE A CA 1
ATOM 758 C C . PHE A 1 94 ? 1.332 -12.100 5.882 1.00 95.69 94 PHE A C 1
ATOM 760 O O . PHE A 1 94 ? 2.227 -12.926 5.671 1.00 95.69 94 PHE A O 1
ATOM 767 N N . ALA A 1 95 ? 0.114 -12.449 6.279 1.00 94.44 95 ALA A N 1
ATOM 768 C CA . ALA A 1 95 ? -0.412 -13.802 6.232 1.00 94.44 95 ALA A CA 1
ATOM 769 C C . ALA A 1 95 ? -0.864 -14.133 4.805 1.00 94.44 95 ALA A C 1
ATOM 771 O O . ALA A 1 95 ? -1.318 -13.248 4.069 1.00 94.44 95 ALA A O 1
ATOM 772 N N . ALA A 1 96 ? -0.731 -15.403 4.418 1.00 92.94 96 ALA A N 1
ATOM 773 C CA . ALA A 1 96 ? -1.238 -15.853 3.128 1.00 92.94 96 ALA A CA 1
ATOM 774 C C . ALA A 1 96 ? -2.778 -15.832 3.118 1.00 92.94 96 ALA A C 1
ATOM 776 O O . ALA A 1 96 ? -3.398 -15.794 4.189 1.00 92.94 96 ALA A O 1
ATOM 777 N N . PRO A 1 97 ? -3.405 -15.864 1.929 1.00 91.12 97 PRO A N 1
ATOM 778 C CA . PRO A 1 97 ? -4.848 -16.028 1.814 1.00 91.12 97 PRO A CA 1
ATOM 779 C C . PRO A 1 97 ? -5.365 -17.160 2.708 1.00 91.12 97 PRO A C 1
ATOM 781 O O . PRO A 1 97 ? -4.749 -18.225 2.778 1.00 91.12 97 PRO A O 1
ATOM 784 N N . PHE A 1 98 ? -6.487 -16.913 3.384 1.00 85.56 98 PHE A N 1
ATOM 785 C CA . PHE A 1 98 ? -7.172 -17.840 4.299 1.00 85.56 98 PHE A CA 1
ATOM 786 C C . PHE A 1 98 ? -6.428 -18.204 5.600 1.00 85.56 98 PHE A C 1
ATOM 788 O O . PHE A 1 98 ? -6.991 -18.877 6.458 1.00 85.56 98 PHE A O 1
ATOM 795 N N . GLU A 1 99 ? -5.195 -17.737 5.822 1.00 85.31 99 GLU A N 1
ATOM 796 C CA . GLU A 1 99 ? -4.464 -18.049 7.063 1.00 85.31 99 GLU A CA 1
ATOM 797 C C . GLU A 1 99 ? -4.806 -17.128 8.235 1.00 85.31 99 GLU A C 1
ATOM 799 O O . GLU A 1 99 ? -4.663 -17.517 9.392 1.00 85.31 99 GLU A O 1
ATOM 804 N N . ALA A 1 100 ? -5.254 -15.903 7.957 1.00 74.31 100 ALA A N 1
ATOM 805 C CA . ALA A 1 100 ? -5.675 -14.957 8.990 1.00 74.31 100 ALA A CA 1
ATOM 806 C C . ALA A 1 100 ? -7.176 -15.077 9.345 1.00 74.31 100 ALA A C 1
ATOM 808 O O . ALA A 1 100 ? -7.715 -14.200 10.022 1.00 74.31 100 ALA A O 1
ATOM 809 N N . GLY A 1 101 ? -7.834 -16.145 8.871 1.00 69.44 101 GLY A N 1
ATOM 810 C CA . GLY A 1 101 ? -9.278 -16.400 8.936 1.00 69.44 101 GLY A CA 1
ATOM 811 C C . GLY A 1 101 ? -9.879 -16.687 7.549 1.00 69.44 101 GLY A C 1
ATOM 812 O O . GLY A 1 101 ? -9.321 -16.271 6.535 1.00 69.44 101 GLY A O 1
ATOM 813 N N . ASP A 1 102 ? -11.032 -17.368 7.509 1.00 56.91 102 ASP A N 1
ATOM 814 C CA . ASP A 1 102 ? -11.654 -17.924 6.287 1.00 56.91 102 ASP A CA 1
ATOM 815 C C . ASP A 1 102 ? -12.219 -16.887 5.290 1.00 56.91 102 ASP A C 1
ATOM 817 O O . ASP A 1 102 ? -12.692 -17.249 4.214 1.00 56.91 102 ASP A O 1
ATOM 821 N N . GLU A 1 103 ? -12.168 -15.590 5.596 1.00 73.06 103 GLU A N 1
ATOM 822 C CA . GLU A 1 103 ? -12.858 -14.556 4.806 1.00 73.06 103 GLU A CA 1
ATOM 823 C C . GLU A 1 103 ? -11.961 -13.833 3.789 1.00 73.06 103 GLU A C 1
ATOM 825 O O . GLU A 1 103 ? -12.469 -13.141 2.905 1.00 73.06 103 GLU A O 1
ATOM 830 N N . PHE A 1 104 ? -10.632 -13.974 3.879 1.00 78.06 104 PHE A N 1
ATOM 831 C CA . PHE A 1 104 ? -9.712 -13.148 3.091 1.00 78.06 104 PHE A CA 1
ATOM 832 C C . PHE A 1 104 ? -8.980 -13.951 2.031 1.00 78.06 104 PHE A C 1
ATOM 834 O O . PHE A 1 104 ? -8.057 -14.713 2.312 1.00 78.06 104 PHE A O 1
ATOM 841 N N . SER A 1 105 ? -9.337 -13.702 0.776 1.00 87.56 105 SER A N 1
ATOM 842 C CA . SER A 1 105 ? -8.615 -14.267 -0.360 1.00 87.56 105 SER A CA 1
ATOM 843 C C . SER A 1 105 ? -7.339 -13.471 -0.707 1.00 87.56 105 SER A C 1
ATOM 845 O O . SER A 1 105 ? -6.538 -13.917 -1.517 1.00 87.56 105 SER A O 1
ATOM 847 N N . ASN A 1 106 ? -7.105 -12.309 -0.085 1.00 92.88 106 ASN A N 1
ATOM 848 C CA . ASN A 1 106 ? -5.898 -11.488 -0.254 1.00 92.88 106 ASN A CA 1
ATOM 849 C C . ASN A 1 106 ? -4.800 -11.815 0.770 1.00 92.88 106 ASN A C 1
ATOM 851 O O . ASN A 1 106 ? -5.065 -12.338 1.854 1.00 92.88 106 ASN A O 1
ATOM 855 N N . TRP A 1 107 ? -3.561 -11.421 0.459 1.00 95.31 107 TRP A N 1
ATOM 856 C CA . TRP A 1 107 ? -2.490 -11.376 1.457 1.00 95.31 107 TRP A CA 1
ATOM 857 C C . TRP A 1 107 ? -2.776 -10.251 2.442 1.00 95.31 107 TRP A C 1
ATOM 859 O O . TRP A 1 107 ? -2.949 -9.102 2.032 1.00 95.31 107 TRP A O 1
ATOM 869 N N . THR A 1 108 ? -2.806 -10.577 3.733 1.00 95.44 108 THR A N 1
ATOM 870 C CA . THR A 1 108 ? -3.375 -9.686 4.755 1.00 95.44 108 THR A CA 1
ATOM 871 C C . THR A 1 108 ? -2.424 -9.480 5.929 1.00 95.44 108 THR A C 1
ATOM 873 O O . THR A 1 108 ? -1.806 -10.424 6.414 1.00 95.44 108 THR A O 1
ATOM 876 N N . LEU A 1 109 ? -2.313 -8.243 6.407 1.00 94.81 109 LEU A N 1
ATOM 877 C CA . LEU A 1 109 ? -1.562 -7.852 7.597 1.00 94.81 109 LEU A CA 1
ATOM 878 C C . LEU A 1 109 ? -2.472 -7.036 8.520 1.00 94.81 109 LEU A C 1
ATOM 880 O O . LEU A 1 109 ? -3.062 -6.048 8.094 1.00 94.81 109 LEU A O 1
ATOM 884 N N . PHE A 1 110 ? -2.525 -7.401 9.799 1.00 93.75 110 PHE A N 1
ATOM 885 C CA . PHE A 1 110 ? -3.210 -6.623 10.832 1.00 93.75 110 PHE A CA 1
ATOM 886 C C . PHE A 1 110 ? -2.204 -5.837 11.669 1.00 93.75 110 PHE A C 1
ATOM 888 O O . PHE A 1 110 ? -1.155 -6.360 12.047 1.00 93.75 110 PHE A O 1
ATOM 895 N N . ARG A 1 111 ? -2.522 -4.575 11.960 1.00 91.88 111 ARG A N 1
ATOM 896 C CA . ARG A 1 111 ? -1.710 -3.682 12.794 1.00 91.88 111 ARG A CA 1
ATOM 897 C C . ARG A 1 111 ? -2.550 -3.059 13.900 1.00 91.88 111 ARG A C 1
ATOM 899 O O . ARG A 1 111 ? -3.742 -2.819 13.720 1.00 91.88 111 ARG A O 1
ATOM 906 N N . GLU A 1 112 ? -1.897 -2.773 15.024 1.00 88.81 112 GLU A N 1
ATOM 907 C CA . GLU A 1 112 ? -2.506 -2.212 16.234 1.00 88.81 112 GLU A CA 1
ATOM 908 C C . GLU A 1 112 ? -1.593 -1.161 16.874 1.00 88.81 112 GLU A C 1
ATOM 910 O O . GLU A 1 112 ? -0.377 -1.171 16.667 1.00 88.81 112 GLU A O 1
ATOM 915 N N . GLY A 1 113 ? -2.177 -0.252 17.657 1.00 82.44 113 GLY A N 1
ATOM 916 C CA . GLY A 1 113 ? -1.432 0.741 18.435 1.00 82.44 113 GLY A CA 1
ATOM 917 C C . GLY A 1 113 ? -0.480 1.581 17.580 1.00 82.44 113 GLY A C 1
ATOM 918 O O . GLY A 1 113 ? -0.857 2.093 16.527 1.00 82.44 113 GLY A O 1
ATOM 919 N N . GLU A 1 114 ? 0.776 1.693 18.011 1.00 71.75 114 GLU A N 1
ATOM 920 C CA . GLU A 1 114 ? 1.818 2.457 17.310 1.00 71.75 114 GLU A CA 1
ATOM 921 C C . GLU A 1 114 ? 2.112 1.928 15.896 1.00 71.75 114 GLU A C 1
ATOM 923 O O . GLU A 1 114 ? 2.530 2.689 15.026 1.00 71.75 114 GLU A O 1
ATOM 928 N N . ALA A 1 115 ? 1.842 0.648 15.610 1.00 74.44 115 ALA A N 1
ATOM 929 C CA . ALA A 1 115 ? 2.016 0.100 14.263 1.00 74.44 115 ALA A CA 1
ATOM 930 C C . ALA A 1 115 ? 0.999 0.672 13.256 1.00 74.44 115 ALA A C 1
ATOM 932 O O . ALA A 1 115 ? 1.225 0.594 12.044 1.00 74.44 115 ALA A O 1
ATOM 933 N N . CYS A 1 116 ? -0.089 1.277 13.746 1.00 84.25 116 CYS A N 1
ATOM 934 C CA . CYS A 1 116 ? -1.046 2.032 12.939 1.00 84.25 116 CYS A CA 1
ATOM 935 C C . CYS A 1 116 ? -0.595 3.473 12.659 1.00 84.25 116 CYS A C 1
ATOM 937 O O . CYS A 1 116 ? -1.367 4.238 12.080 1.00 84.25 116 CYS A O 1
ATOM 939 N N . GLU A 1 117 ? 0.622 3.864 13.063 1.00 91.31 117 GLU A N 1
ATOM 940 C CA . GLU A 1 117 ? 1.158 5.187 12.753 1.00 91.31 117 GLU A CA 1
ATOM 941 C C . GLU A 1 117 ? 1.062 5.443 11.233 1.00 91.31 117 GLU A C 1
ATOM 943 O O . GLU A 1 117 ? 1.465 4.585 10.433 1.00 91.31 117 GLU A O 1
ATOM 948 N N . PRO A 1 118 ? 0.498 6.591 10.807 1.00 93.50 118 PRO A N 1
ATOM 949 C CA . PRO A 1 118 ? 0.134 6.802 9.412 1.00 93.50 118 PRO A CA 1
ATOM 950 C C . PRO A 1 118 ? 1.274 6.612 8.408 1.00 93.50 118 PRO A C 1
ATOM 952 O O . PRO A 1 118 ? 1.073 6.018 7.344 1.00 93.50 118 PRO A O 1
ATOM 955 N N . ARG A 1 119 ? 2.484 7.086 8.726 1.00 93.75 119 ARG A N 1
ATOM 956 C CA . ARG A 1 119 ? 3.651 6.953 7.842 1.00 93.75 119 ARG A CA 1
ATOM 957 C C . ARG A 1 119 ? 4.151 5.514 7.770 1.00 93.75 119 ARG A C 1
ATOM 959 O O . ARG A 1 119 ? 4.561 5.084 6.689 1.00 93.75 119 ARG A O 1
ATOM 966 N N . SER A 1 120 ? 4.087 4.768 8.867 1.00 93.75 120 SER A N 1
ATOM 967 C CA . SER A 1 120 ? 4.414 3.343 8.943 1.00 93.75 120 SER A CA 1
ATOM 968 C C . SER A 1 120 ? 3.445 2.495 8.117 1.00 93.75 120 SER A C 1
ATOM 970 O O . SER A 1 120 ? 3.881 1.626 7.351 1.00 93.75 120 SER A O 1
ATOM 972 N N . ALA A 1 121 ? 2.139 2.760 8.214 1.00 93.38 121 ALA A N 1
ATOM 973 C CA . ALA A 1 121 ? 1.123 2.098 7.395 1.00 93.38 121 ALA A CA 1
ATOM 974 C C . ALA A 1 121 ? 1.332 2.394 5.901 1.00 93.38 121 ALA A C 1
ATOM 976 O O . ALA A 1 121 ? 1.454 1.475 5.087 1.00 93.38 121 ALA A O 1
ATOM 977 N N . ALA A 1 122 ? 1.496 3.673 5.554 1.00 95.38 122 ALA A N 1
ATOM 978 C CA . ALA A 1 122 ? 1.780 4.098 4.187 1.00 95.38 122 ALA A CA 1
ATOM 979 C C . ALA A 1 122 ? 3.068 3.471 3.638 1.00 95.38 122 ALA A C 1
ATOM 981 O O . ALA A 1 122 ? 3.121 3.064 2.477 1.00 95.38 122 ALA A O 1
ATOM 982 N N . ARG A 1 123 ? 4.112 3.360 4.468 1.00 94.75 123 ARG A N 1
ATOM 983 C CA . ARG A 1 123 ? 5.380 2.742 4.075 1.00 94.75 123 ARG A CA 1
ATOM 984 C C . ARG A 1 123 ? 5.192 1.276 3.695 1.00 94.75 123 ARG A C 1
ATOM 986 O O . ARG A 1 123 ? 5.725 0.862 2.672 1.00 94.75 123 ARG A O 1
ATOM 993 N N . CYS A 1 124 ? 4.406 0.527 4.467 1.00 95.62 124 CYS A N 1
ATOM 994 C CA . CYS A 1 124 ? 4.097 -0.874 4.181 1.00 95.62 124 CYS A CA 1
ATOM 995 C C . CYS A 1 124 ? 3.425 -1.058 2.818 1.00 95.62 124 CYS A C 1
ATOM 997 O O . CYS A 1 124 ? 3.856 -1.894 2.028 1.00 95.62 124 CYS A O 1
ATOM 999 N N . MET A 1 125 ? 2.422 -0.228 2.519 1.00 96.31 125 MET A N 1
ATOM 1000 C CA . MET A 1 125 ? 1.709 -0.262 1.240 1.00 96.31 125 MET A CA 1
ATOM 1001 C C . MET A 1 125 ? 2.636 0.066 0.060 1.00 96.31 125 MET A C 1
ATOM 1003 O O . MET A 1 125 ? 2.622 -0.628 -0.954 1.00 96.31 125 MET A O 1
ATOM 1007 N N . ILE A 1 126 ? 3.490 1.088 0.202 1.00 95.69 126 ILE A N 1
ATOM 1008 C CA . ILE A 1 126 ? 4.485 1.450 -0.823 1.00 95.69 126 ILE A CA 1
ATOM 1009 C C . ILE A 1 126 ? 5.509 0.335 -1.031 1.00 95.69 126 ILE A C 1
ATOM 1011 O O . ILE A 1 126 ? 5.860 0.033 -2.171 1.00 95.69 126 ILE A O 1
ATOM 1015 N N . ASP A 1 127 ? 5.997 -0.272 0.050 1.00 95.00 127 ASP A N 1
ATOM 1016 C CA . ASP A 1 127 ? 6.969 -1.357 -0.035 1.00 95.00 127 ASP A CA 1
ATOM 1017 C C . ASP A 1 127 ? 6.356 -2.606 -0.683 1.00 95.00 127 ASP A C 1
ATOM 1019 O O . ASP A 1 127 ? 7.048 -3.278 -1.443 1.00 95.00 127 ASP A O 1
ATOM 1023 N N . ALA A 1 128 ? 5.064 -2.884 -0.472 1.00 96.12 128 ALA A N 1
ATOM 1024 C CA . ALA A 1 128 ? 4.382 -3.984 -1.150 1.00 96.12 128 ALA A CA 1
ATOM 1025 C C . ALA A 1 128 ? 4.303 -3.721 -2.663 1.00 96.12 128 ALA A C 1
ATOM 1027 O O . ALA A 1 128 ? 4.704 -4.570 -3.458 1.00 96.12 128 ALA A O 1
ATOM 1028 N N . LEU A 1 129 ? 3.888 -2.519 -3.079 1.00 95.00 129 LEU A N 1
ATOM 1029 C CA . LEU A 1 129 ? 3.888 -2.133 -4.497 1.00 95.00 129 LEU A CA 1
ATOM 1030 C C . LEU A 1 129 ? 5.287 -2.240 -5.123 1.00 95.00 129 LEU A C 1
ATOM 1032 O O . LEU A 1 129 ? 5.442 -2.810 -6.201 1.00 95.00 129 LEU A O 1
ATOM 1036 N N . TRP A 1 130 ? 6.315 -1.737 -4.440 1.00 93.56 130 TRP A N 1
ATOM 1037 C CA . TRP A 1 130 ? 7.679 -1.737 -4.965 1.00 93.56 130 TRP A CA 1
ATOM 1038 C C . TRP A 1 130 ? 8.285 -3.143 -5.017 1.00 93.56 130 TRP A C 1
ATOM 1040 O O . TRP A 1 130 ? 8.707 -3.599 -6.076 1.00 93.56 130 TRP A O 1
ATOM 1050 N N . TRP A 1 131 ? 8.381 -3.827 -3.876 1.00 93.94 131 TRP A N 1
ATOM 1051 C CA . TRP A 1 131 ? 9.169 -5.057 -3.756 1.00 93.94 131 TRP A CA 1
ATOM 1052 C C . TRP A 1 131 ? 8.417 -6.295 -4.226 1.00 93.94 131 TRP A C 1
ATOM 1054 O O . TRP A 1 131 ? 9.039 -7.216 -4.748 1.00 93.94 131 TRP A O 1
ATOM 1064 N N . VAL A 1 132 ? 7.094 -6.327 -4.053 1.00 94.88 132 VAL A N 1
ATOM 1065 C CA . VAL A 1 132 ? 6.279 -7.495 -4.411 1.00 94.88 132 VAL A CA 1
ATOM 1066 C C . VAL A 1 132 ? 5.746 -7.352 -5.829 1.00 94.88 132 VAL A C 1
ATOM 1068 O O . VAL A 1 132 ? 5.871 -8.282 -6.622 1.00 94.88 132 VAL A O 1
ATOM 1071 N N . HIS A 1 133 ? 5.197 -6.189 -6.179 1.00 91.94 133 HIS A N 1
ATOM 1072 C CA . HIS A 1 133 ? 4.565 -5.980 -7.488 1.00 91.94 133 HIS A CA 1
ATOM 1073 C C . HIS A 1 133 ? 5.476 -5.373 -8.547 1.00 91.94 133 HIS A C 1
ATOM 1075 O O . HIS A 1 133 ? 5.057 -5.237 -9.693 1.00 91.94 133 HIS A O 1
ATOM 1081 N N . ASN A 1 134 ? 6.715 -5.023 -8.189 1.00 90.62 134 ASN A N 1
ATOM 1082 C CA . ASN A 1 134 ? 7.666 -4.370 -9.089 1.00 90.62 134 ASN A CA 1
ATOM 1083 C C . ASN A 1 134 ? 7.123 -3.058 -9.698 1.00 90.62 134 ASN A C 1
ATOM 1085 O O . ASN A 1 134 ? 7.509 -2.649 -10.797 1.00 90.62 134 ASN A O 1
ATOM 1089 N N . VAL A 1 135 ? 6.222 -2.382 -8.978 1.00 90.88 135 VAL A N 1
ATOM 1090 C CA . VAL A 1 135 ? 5.718 -1.062 -9.356 1.00 90.88 135 VAL A CA 1
ATOM 1091 C C . VAL A 1 135 ? 6.837 -0.057 -9.145 1.00 90.88 135 VAL A C 1
ATOM 1093 O O . VAL A 1 135 ? 7.355 0.110 -8.038 1.00 90.88 135 VAL A O 1
ATOM 1096 N N . ASN A 1 136 ? 7.201 0.644 -10.214 1.00 88.19 136 ASN A N 1
ATOM 1097 C CA . ASN A 1 136 ? 8.188 1.709 -10.146 1.00 88.19 136 ASN A CA 1
ATOM 1098 C C . ASN A 1 136 ? 7.506 3.083 -10.183 1.00 88.19 136 ASN A C 1
ATOM 1100 O O . ASN A 1 136 ? 6.459 3.283 -10.790 1.00 88.19 136 ASN A O 1
ATOM 1104 N N . PHE A 1 137 ? 8.141 4.064 -9.545 1.00 88.81 137 PHE A N 1
ATOM 1105 C CA . PHE A 1 137 ? 7.617 5.428 -9.432 1.00 88.81 137 PHE A CA 1
ATOM 1106 C C . PHE A 1 137 ? 8.324 6.378 -10.398 1.00 88.81 137 PHE A C 1
ATOM 1108 O O . PHE A 1 137 ? 8.527 7.552 -10.086 1.00 88.81 137 PHE A O 1
ATOM 1115 N N . HIS A 1 138 ? 8.798 5.880 -11.537 1.00 86.56 138 HIS A N 1
ATOM 1116 C CA . HIS A 1 138 ? 9.505 6.706 -12.506 1.00 86.56 138 HIS A CA 1
ATOM 1117 C C . HIS A 1 138 ? 8.533 7.637 -13.242 1.00 86.56 138 HIS A C 1
ATOM 1119 O O . HIS A 1 138 ? 7.406 7.231 -13.521 1.00 86.56 138 HIS A O 1
ATOM 1125 N N . PRO A 1 139 ? 8.913 8.891 -13.547 1.00 83.12 139 PRO A N 1
ATOM 1126 C CA . PRO A 1 139 ? 8.143 9.717 -14.472 1.00 83.12 139 PRO A CA 1
ATOM 1127 C C . PRO A 1 139 ? 8.238 9.139 -15.890 1.00 83.12 139 PRO A C 1
ATOM 1129 O O . PRO A 1 139 ? 9.228 8.486 -16.235 1.00 83.12 139 PRO A O 1
ATOM 1132 N N . ARG A 1 140 ? 7.236 9.407 -16.732 1.00 84.12 140 ARG A N 1
ATOM 1133 C CA . ARG A 1 140 ? 7.117 8.794 -18.065 1.00 84.12 140 ARG A CA 1
ATOM 1134 C C . ARG A 1 140 ? 8.360 8.972 -18.948 1.00 84.12 140 ARG A C 1
ATOM 1136 O O . ARG A 1 140 ? 8.799 7.974 -19.526 1.00 84.12 140 ARG A O 1
ATOM 1143 N N . PRO A 1 141 ? 8.980 10.168 -19.040 1.00 83.75 141 PRO A N 1
ATOM 1144 C CA . PRO A 1 141 ? 10.192 10.342 -19.843 1.00 83.75 141 PRO A CA 1
ATOM 1145 C C . PRO A 1 141 ? 11.353 9.466 -19.358 1.00 83.75 141 PRO A C 1
ATOM 1147 O O . PRO A 1 141 ? 12.080 8.890 -20.163 1.00 83.75 141 PRO A O 1
ATOM 1150 N N . PHE A 1 142 ? 11.495 9.314 -18.039 1.00 84.50 142 PHE A N 1
ATOM 1151 C CA . PHE A 1 142 ? 12.563 8.519 -17.438 1.00 84.50 142 PHE A CA 1
ATOM 1152 C C . PHE A 1 142 ? 12.327 7.019 -17.627 1.00 84.50 142 PHE A C 1
ATOM 1154 O O . PHE A 1 142 ? 13.237 6.313 -18.053 1.00 84.50 142 PHE A O 1
ATOM 1161 N N . ALA A 1 143 ? 11.096 6.548 -17.401 1.00 85.56 143 ALA A N 1
ATOM 1162 C CA . ALA A 1 143 ? 10.709 5.162 -17.668 1.00 85.56 143 ALA A CA 1
ATOM 1163 C C . ALA A 1 143 ? 10.993 4.778 -19.132 1.00 85.56 143 ALA A C 1
ATOM 1165 O O . ALA A 1 143 ? 11.635 3.763 -19.396 1.00 85.56 143 ALA A O 1
ATOM 1166 N N . SER A 1 144 ? 10.640 5.671 -20.067 1.00 84.50 144 SER A N 1
ATOM 1167 C CA . SER A 1 144 ? 10.924 5.502 -21.498 1.00 84.50 144 SER A CA 1
ATOM 1168 C C . SER A 1 144 ? 12.428 5.399 -21.777 1.00 84.50 144 SER A C 1
ATOM 1170 O O . SER A 1 144 ? 12.851 4.503 -22.500 1.00 84.50 144 SER A O 1
ATOM 1172 N N . SER A 1 145 ? 13.250 6.269 -21.174 1.00 86.19 145 SER A N 1
ATOM 1173 C CA . SER A 1 145 ? 14.712 6.236 -21.358 1.00 86.19 145 SER A CA 1
ATOM 1174 C C . SER A 1 145 ? 15.382 4.975 -20.802 1.00 86.19 145 SER A C 1
ATOM 1176 O O . SER A 1 145 ? 16.414 4.556 -21.316 1.00 86.19 145 SER A O 1
ATOM 1178 N N . LEU A 1 146 ? 14.789 4.361 -19.773 1.00 84.56 146 LEU A N 1
ATOM 1179 C CA . LEU A 1 146 ? 15.269 3.119 -19.168 1.00 84.56 146 LEU A CA 1
ATOM 1180 C C . LEU A 1 146 ? 14.687 1.858 -19.824 1.00 84.56 146 LEU A C 1
ATOM 1182 O O . LEU A 1 146 ? 15.082 0.755 -19.455 1.00 84.56 146 LEU A O 1
ATOM 1186 N N . GLY A 1 147 ? 13.744 1.997 -20.762 1.00 84.62 147 GLY A N 1
ATOM 1187 C CA . GLY A 1 147 ? 13.046 0.859 -21.363 1.00 84.62 147 GLY A CA 1
ATOM 1188 C C . GLY A 1 147 ? 12.166 0.087 -20.375 1.00 84.62 147 GLY A C 1
ATOM 1189 O O . GLY A 1 147 ? 11.962 -1.112 -20.549 1.00 84.62 147 GLY A O 1
ATOM 1190 N N . VAL A 1 148 ? 11.663 0.751 -19.330 1.00 83.50 148 VAL A N 1
ATOM 1191 C CA . VAL A 1 148 ? 10.783 0.144 -18.318 1.00 83.50 148 VAL A CA 1
ATOM 1192 C C . VAL A 1 148 ? 9.369 0.710 -18.403 1.00 83.50 148 VAL A C 1
ATOM 1194 O O . VAL A 1 148 ? 9.143 1.805 -18.918 1.00 83.50 148 VAL A O 1
ATOM 1197 N N . ALA A 1 149 ? 8.417 -0.040 -17.854 1.00 82.50 149 ALA A N 1
ATOM 1198 C CA . ALA A 1 149 ? 7.030 0.372 -17.694 1.00 82.50 149 ALA A CA 1
ATOM 1199 C C . ALA A 1 149 ? 6.898 1.711 -16.952 1.00 82.50 149 ALA A C 1
ATOM 1201 O O . ALA A 1 149 ? 7.519 1.908 -15.901 1.00 82.50 149 ALA A O 1
ATOM 1202 N N . TYR A 1 150 ? 6.051 2.601 -17.472 1.00 85.44 150 TYR A N 1
ATOM 1203 C CA . TYR A 1 150 ? 5.544 3.747 -16.723 1.00 85.44 150 TYR A CA 1
ATOM 1204 C C . TYR A 1 150 ? 4.254 3.348 -16.009 1.00 85.44 150 TYR A C 1
A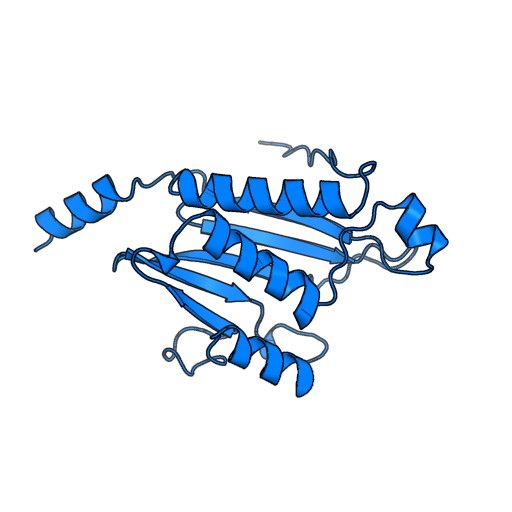TOM 1206 O O . TYR A 1 150 ? 3.407 2.698 -16.607 1.00 85.44 150 TYR A O 1
ATOM 1214 N N . TRP A 1 151 ? 4.082 3.769 -14.758 1.00 88.31 151 TRP A N 1
ATOM 1215 C CA . TRP A 1 151 ? 2.908 3.419 -13.959 1.00 88.31 151 TRP A CA 1
ATOM 1216 C C . TRP A 1 151 ? 1.991 4.620 -13.727 1.00 88.31 151 TRP A C 1
ATOM 1218 O O . TRP A 1 151 ? 2.470 5.718 -13.410 1.00 88.31 151 TRP A O 1
ATOM 1228 N N . HIS A 1 152 ? 0.681 4.393 -13.826 1.00 86.88 152 HIS A N 1
ATOM 1229 C CA . HIS A 1 152 ? -0.368 5.321 -13.389 1.00 86.88 152 HIS A CA 1
ATOM 1230 C C . HIS A 1 152 ? -1.035 4.816 -12.110 1.00 86.88 152 HIS A C 1
ATOM 1232 O O . HIS A 1 152 ? -1.046 3.618 -11.846 1.00 86.88 152 HIS A O 1
ATOM 1238 N N . TYR A 1 153 ? -1.599 5.730 -11.321 1.00 89.25 153 TYR A N 1
ATOM 1239 C CA . TYR A 1 153 ? -2.184 5.416 -10.020 1.00 89.25 153 TYR A CA 1
ATOM 1240 C C . TYR A 1 153 ? -3.649 5.839 -9.967 1.00 89.25 153 TYR A C 1
ATOM 1242 O O . TYR A 1 153 ? -3.960 7.013 -10.164 1.00 89.25 153 TYR A O 1
ATOM 1250 N N . GLU A 1 154 ? -4.530 4.902 -9.641 1.00 91.62 154 GLU A N 1
ATOM 1251 C CA . GLU A 1 154 ? -5.942 5.154 -9.359 1.00 91.62 154 GLU A CA 1
ATOM 1252 C C . GLU A 1 154 ? -6.195 4.992 -7.857 1.00 91.62 154 GLU A C 1
ATOM 1254 O O . GLU A 1 154 ? -5.701 4.064 -7.214 1.00 91.62 154 GLU A O 1
ATOM 1259 N N . TRP A 1 155 ? -6.979 5.911 -7.296 1.00 93.75 155 TRP A N 1
ATOM 1260 C CA . TRP A 1 155 ? -7.277 5.967 -5.871 1.00 93.75 155 TRP A CA 1
ATOM 1261 C C . TRP A 1 155 ? -8.771 5.805 -5.645 1.00 93.75 155 TRP A C 1
ATOM 1263 O O . TRP A 1 155 ? -9.558 6.592 -6.172 1.00 93.75 155 TRP A O 1
ATOM 1273 N N . ARG A 1 156 ? -9.160 4.860 -4.789 1.00 94.75 156 ARG A N 1
ATOM 1274 C CA . ARG A 1 156 ? -10.532 4.764 -4.274 1.00 94.75 156 ARG A CA 1
ATOM 1275 C C . ARG A 1 156 ? -10.485 4.966 -2.771 1.00 94.75 156 ARG A C 1
ATOM 1277 O O . ARG A 1 156 ? -9.844 4.203 -2.057 1.00 94.75 156 ARG A O 1
ATOM 1284 N N . VAL A 1 157 ? -11.104 6.038 -2.301 1.00 94.25 157 VAL A N 1
ATOM 1285 C CA . VAL A 1 157 ? -11.004 6.501 -0.912 1.00 94.25 157 VAL A CA 1
ATOM 1286 C C . VAL A 1 157 ? -12.406 6.631 -0.351 1.00 94.25 157 VAL A C 1
ATOM 1288 O O . VAL A 1 157 ? -13.289 7.154 -1.034 1.00 94.25 157 VAL A O 1
ATOM 1291 N N . SER A 1 158 ? -12.611 6.198 0.890 1.00 91.25 158 SER A N 1
ATOM 1292 C CA . SER A 1 158 ? -13.901 6.378 1.553 1.00 91.25 158 SER A CA 1
ATOM 1293 C C . SER A 1 158 ? -14.277 7.864 1.650 1.00 91.25 158 SER A C 1
ATOM 1295 O O . SER A 1 158 ? -13.472 8.723 2.038 1.00 91.25 158 SER A O 1
ATOM 1297 N N . SER A 1 159 ? -15.530 8.189 1.326 1.00 85.81 159 SER A N 1
ATOM 1298 C CA . SER A 1 159 ? -16.077 9.533 1.551 1.00 85.81 159 SER A CA 1
ATOM 1299 C C . SER A 1 159 ? -16.227 9.826 3.046 1.00 85.81 159 SER A C 1
ATOM 1301 O O . SER A 1 159 ? -15.980 10.953 3.480 1.00 85.81 159 SER A O 1
ATOM 1303 N N . SER A 1 160 ? -16.542 8.795 3.832 1.00 77.62 160 SER A N 1
ATOM 1304 C CA . SER A 1 160 ? -16.588 8.818 5.288 1.00 77.62 160 SER A CA 1
ATOM 1305 C C . SER A 1 160 ? -15.205 9.020 5.907 1.00 77.62 160 SER A C 1
ATOM 1307 O O . SER A 1 160 ? -14.177 8.532 5.417 1.00 77.62 160 SER A O 1
ATOM 1309 N N . ARG A 1 161 ? -15.208 9.775 7.006 1.00 78.69 161 ARG A N 1
ATOM 1310 C CA . ARG A 1 161 ? -14.108 9.900 7.958 1.00 78.69 161 ARG A CA 1
ATOM 1311 C C . ARG A 1 161 ? -14.647 9.405 9.285 1.00 78.69 161 ARG A C 1
ATOM 1313 O O . ARG A 1 161 ? -15.678 9.902 9.732 1.00 78.69 161 ARG A O 1
ATOM 1320 N N . MET A 1 162 ? -13.967 8.457 9.895 1.00 65.50 162 MET A N 1
ATOM 1321 C CA . MET A 1 162 ? -14.327 7.957 11.207 1.00 65.50 162 MET A CA 1
ATOM 1322 C C . MET A 1 162 ? -13.145 8.230 12.117 1.00 65.50 162 MET A C 1
ATOM 1324 O O . MET A 1 162 ? -12.076 7.637 11.960 1.00 65.50 162 MET A O 1
ATOM 1328 N N . SER A 1 163 ? -13.301 9.192 13.029 1.00 64.12 163 SER A N 1
ATOM 1329 C CA . SER A 1 163 ? -12.216 9.479 13.957 1.00 64.12 163 SER A CA 1
ATOM 1330 C C . SER A 1 163 ? -11.997 8.261 14.856 1.00 64.12 163 SER A C 1
ATOM 1332 O O . SER A 1 163 ? -12.940 7.554 15.223 1.00 64.12 163 SER A O 1
ATOM 1334 N N . LEU A 1 164 ? -10.738 7.992 15.205 1.00 62.62 164 LEU A N 1
ATOM 1335 C CA . LEU A 1 164 ? -10.399 6.899 16.116 1.00 62.62 164 LEU A CA 1
ATOM 1336 C C . LEU A 1 164 ? -11.135 7.063 17.464 1.00 62.62 164 LEU A C 1
ATOM 1338 O O . LEU A 1 164 ? -11.566 6.078 18.057 1.00 62.62 164 LEU A O 1
ATOM 1342 N N . GLU A 1 165 ? -11.335 8.312 17.905 1.00 62.81 165 GLU A N 1
ATOM 1343 C CA . GLU A 1 165 ? -12.154 8.655 19.073 1.00 62.81 165 GLU A CA 1
ATOM 1344 C C . GLU A 1 165 ? -13.626 8.275 18.894 1.00 62.81 165 GLU A C 1
ATOM 1346 O O . GLU A 1 165 ? -14.206 7.701 19.812 1.00 62.81 165 GLU A O 1
ATOM 1351 N N . ASP A 1 166 ? -14.231 8.542 17.735 1.00 64.88 166 ASP A N 1
ATOM 1352 C CA . ASP A 1 166 ? -15.624 8.167 17.467 1.00 64.88 166 ASP A CA 1
ATOM 1353 C C . ASP A 1 166 ? -15.783 6.645 17.447 1.00 64.88 166 ASP A C 1
ATOM 1355 O O . ASP A 1 166 ? -16.736 6.122 18.028 1.00 64.88 166 ASP A O 1
ATOM 1359 N N . ARG A 1 167 ? -14.813 5.912 16.880 1.00 64.69 167 ARG A N 1
ATOM 1360 C CA . ARG A 1 167 ? -14.811 4.439 16.922 1.00 64.69 167 ARG A CA 1
ATOM 1361 C C . ARG A 1 167 ? -14.694 3.902 18.353 1.00 64.69 167 ARG A C 1
ATOM 1363 O O . ARG A 1 167 ? -15.439 3.000 18.736 1.00 64.69 167 ARG A O 1
ATOM 1370 N N . LEU A 1 168 ? -13.801 4.474 19.164 1.00 63.81 168 LEU A N 1
ATOM 1371 C CA . LEU A 1 168 ? -13.640 4.117 20.581 1.00 63.81 168 LEU A CA 1
ATOM 1372 C C . LEU A 1 168 ? -14.901 4.433 21.403 1.00 63.81 168 LEU A C 1
ATOM 1374 O O . LEU A 1 168 ? -15.324 3.610 22.219 1.00 63.81 168 LEU A O 1
ATOM 1378 N N . ARG A 1 169 ? -15.529 5.592 21.166 1.00 64.06 169 ARG A N 1
ATOM 1379 C CA . ARG A 1 169 ? -16.779 6.001 21.827 1.00 64.06 169 ARG A CA 1
ATOM 1380 C C . ARG A 1 169 ? -17.937 5.086 21.455 1.00 64.06 169 ARG A C 1
ATOM 1382 O O . ARG A 1 169 ? -18.642 4.634 22.354 1.00 64.06 169 ARG A O 1
ATOM 1389 N N . HIS A 1 170 ? -18.098 4.749 20.175 1.00 59.62 170 HIS A N 1
ATOM 1390 C CA . HIS A 1 170 ? -19.116 3.793 19.740 1.00 59.62 170 HIS A CA 1
ATOM 1391 C C . HIS A 1 170 ? -18.947 2.437 20.430 1.00 59.62 170 HIS A C 1
ATOM 1393 O O . HIS A 1 170 ? -19.924 1.925 20.965 1.00 59.62 170 HIS A O 1
ATOM 1399 N N . ARG A 1 171 ? -17.713 1.922 20.544 1.00 60.47 171 ARG A N 1
ATOM 1400 C CA . ARG A 1 171 ? -17.432 0.669 21.267 1.00 60.47 171 ARG A CA 1
ATOM 1401 C C . ARG A 1 171 ? -17.791 0.738 22.754 1.00 60.47 171 ARG A C 1
ATOM 1403 O O . ARG A 1 171 ? -18.305 -0.236 23.293 1.00 60.47 171 ARG A O 1
ATOM 1410 N N . SER A 1 172 ? -17.533 1.871 23.412 1.00 54.69 172 SER A N 1
ATOM 1411 C CA . SER A 1 172 ? -17.895 2.072 24.825 1.00 54.69 172 SER A CA 1
ATOM 1412 C C . SER A 1 172 ? -19.403 2.180 25.072 1.00 54.69 172 SER A C 1
ATOM 1414 O O . SER A 1 172 ? -19.835 2.005 26.203 1.00 54.69 172 SER A O 1
ATOM 1416 N N . LEU A 1 173 ? -20.185 2.478 24.029 1.00 52.00 173 LEU A N 1
ATOM 1417 C CA . LEU A 1 173 ? -21.645 2.593 24.085 1.00 52.00 173 LEU A CA 1
ATOM 1418 C C . LEU A 1 173 ? -22.362 1.300 23.667 1.00 52.00 173 LEU A C 1
ATOM 1420 O O . LEU A 1 173 ? -23.552 1.154 23.934 1.00 52.00 173 LEU A O 1
ATOM 1424 N N . SER A 1 174 ? -21.665 0.391 22.985 1.00 50.75 174 SER A N 1
ATOM 1425 C CA . SER A 1 174 ? -22.181 -0.911 22.542 1.00 50.75 174 SER A CA 1
ATOM 1426 C C . SER A 1 174 ? -21.741 -2.094 23.419 1.00 50.75 174 SER A C 1
ATOM 1428 O O . SER A 1 174 ? -22.073 -3.232 23.093 1.00 50.75 174 SER A O 1
ATOM 1430 N N . ASN A 1 175 ? -21.012 -1.828 24.508 1.00 45.53 175 ASN A N 1
ATOM 1431 C CA . ASN A 1 175 ? -20.713 -2.757 25.607 1.00 45.53 175 ASN A CA 1
ATOM 1432 C C . ASN A 1 175 ? -21.497 -2.345 26.856 1.00 45.53 175 ASN A C 1
ATOM 1434 O O . ASN A 1 175 ? -21.830 -3.250 27.651 1.00 45.53 175 ASN A O 1
#

pLDDT: mean 81.86, std 16.42, range [30.23, 97.19]

Radius of gyration: 17.1 Å; Cα contacts (8 Å, |Δi|>4): 266; chains: 1; bounding box: 39×34×53 Å

Mean predicted aligned error: 8.19 Å

Solvent-accessible surface area (backbone atoms only — not comparable to full-atom values): 9798 Å² total; per-residue (Å²): 136,80,86,79,77,81,79,77,82,66,63,79,41,59,38,70,58,39,45,47,51,55,37,54,52,44,14,48,43,52,68,60,22,35,48,31,42,38,43,36,39,38,59,52,46,94,88,56,78,69,61,94,68,52,51,45,33,35,40,36,58,44,96,87,69,33,37,37,36,37,32,74,22,52,90,77,40,98,69,58,74,49,77,66,38,53,51,51,42,46,76,74,56,33,33,57,52,48,68,85,42,90,83,38,67,33,28,37,31,81,30,52,76,77,58,52,36,28,61,59,45,21,46,52,48,50,47,44,39,36,73,58,62,64,52,58,51,42,20,50,73,56,14,59,76,70,74,45,68,23,53,46,79,50,78,50,65,48,88,58,64,51,46,70,64,56,56,53,50,52,53,69,73,76,108

Foldseek 3Di:
DDPPPPPPVQQDDAQVVLLVVLLVVQLVQLVLQFQKKKKWKWFPDPPDDTDPQTWIKMWGQDLVRKIKIWTAAQVSDPHGFDPQLVVVLVVLPWDHACPVHNPGRTGIHIDDDPCSNSSNSSVSRSCNCCVNVVDGRHRPVVCVVVVHTDMDMDMDTHPDHQDPVNSVVVVVVVD

Nearest PDB structures (foldseek):
  3wjg-assembly1_A-2  TM=4.132E-01  e=1.478E+00  Arabidopsis thaliana
  7bbm-assembly1_A-2  TM=4.118E-01  e=1.883E+00  Arabidopsis thaliana
  3wjd-assembly1_A-2  TM=4.135E-01  e=2.706E+00  Arabidopsis thaliana
  4ki3-assembly4_L  TM=3.493E-01  e=2.548E+00  Yersini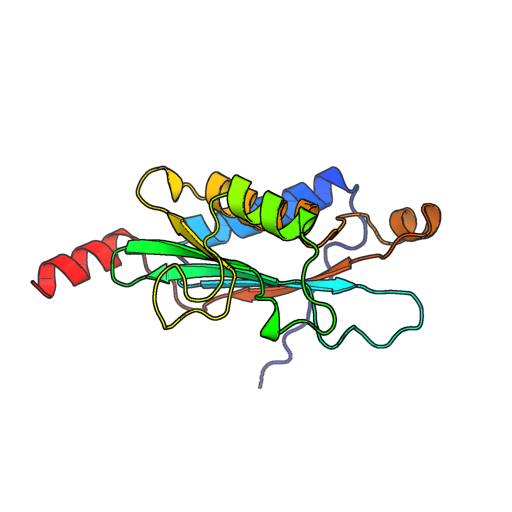a pestis biovar Medievalis str. Harbin 35
  2o62-assembly2_B  TM=3.645E-01  e=5.594E+00  Nostoc punctiforme PCC 73102

Secondary structure (DSSP, 8-state):
--------TTTTS-HHHHHHHHHHHHHHHHHTTBSEEEEEEEEE-TTS---SS--EEEEEE-TTS-EEEEE--GGG-SSPPPHHHHHHHHHTTPBPTTTT-TT--SEEEEE-GGGG-HHHHHHHHHHIIIIIT------HHHHHHHT--EEEEEEEE-S-B--HHHHHHHHHH--